Protein AF-A0A8J6LYN8-F1 (afdb_monomer)

Sequence (127 aa):
MTDLVRRALLGDREAQEECTRQGIVLPCPFCGAKAEIDVVKKGYKSIISCKTHWCGFLRHSYNNGDTDVNVARRLLSIWNTRQAPPIVRCRECVIHNNCLTEDTFKIARIDDPFCCAGKRRTDHEAD

Nearest PDB structures (foldseek):
  3vyx-assembly1_A  TM=3.485E-01  e=1.089E+00  Homo sapiens
  2qm4-assembly2_D  TM=4.529E-01  e=8.245E+00  Homo sapiens

Mean predicted aligned error: 6.67 Å

Radius of gyration: 20.11 Å; Cα contacts (8 Å, |Δi|>4): 201; chains: 1; bounding box: 44×27×56 Å

Organism: NCBI:txid2041842

pLDDT: mean 91.28, std 9.19, range [42.41, 98.25]

Secondary structure (DSSP, 8-state):
--HHHHHHHTT-HHHHHHHHHTT--PPPTTT---EEEEEEETTTEEEEEE--TTT--EEEEE-TTS-HHHHHHHHHHHHH--PPP---BGGGBTTTTS-THHHHHHHTT-SSPBPTT--BGGGGS--

Solvent-accessible surface area (backbone atoms only — not comparable to full-atom values): 7438 Å² total; per-residue (Å²): 137,5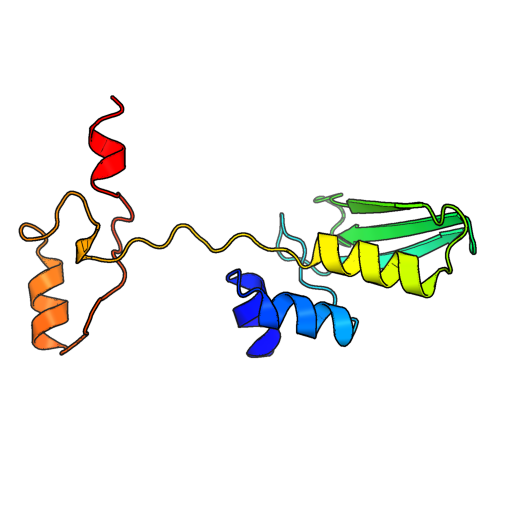2,72,55,58,52,41,10,64,53,26,38,62,69,35,22,52,48,32,30,74,73,68,52,69,53,52,27,92,88,78,63,42,61,39,52,78,45,73,78,39,87,73,44,34,38,37,38,36,34,74,48,86,88,68,67,51,67,52,72,40,64,27,90,87,56,48,62,67,59,38,51,46,53,46,39,42,64,64,31,62,40,71,51,68,89,78,34,40,37,87,48,28,64,53,54,98,74,46,81,64,53,59,56,33,59,76,69,66,50,79,86,42,74,33,91,81,58,47,47,50,77,69,68,77,77,117

Structure (mmCIF, N/CA/C/O backbone):
data_AF-A0A8J6LYN8-F1
#
_entry.id   AF-A0A8J6LYN8-F1
#
loop_
_atom_site.group_PDB
_atom_site.id
_atom_site.type_symbol
_atom_site.label_atom_id
_atom_site.label_alt_id
_atom_site.label_comp_id
_atom_site.label_asym_id
_atom_site.label_entity_id
_atom_site.label_seq_id
_atom_site.pdbx_PDB_ins_code
_atom_site.Cartn_x
_atom_site.Cartn_y
_atom_site.Cartn_z
_atom_site.occupancy
_atom_site.B_iso_or_equiv
_atom_site.auth_seq_id
_atom_site.auth_comp_id
_atom_site.auth_asym_id
_atom_site.auth_atom_id
_atom_site.pdbx_PDB_model_num
ATOM 1 N N . MET A 1 1 ? -5.109 -13.126 -2.994 1.00 75.50 1 MET A N 1
ATOM 2 C CA . MET A 1 1 ? -4.800 -11.690 -3.185 1.00 75.50 1 MET A CA 1
ATOM 3 C C . MET A 1 1 ? -5.557 -11.211 -4.414 1.00 75.50 1 MET A C 1
ATOM 5 O O . MET A 1 1 ? -5.526 -11.923 -5.407 1.00 75.50 1 MET A O 1
ATOM 9 N N . THR A 1 2 ? -6.288 -10.097 -4.335 1.00 94.12 2 THR A N 1
ATOM 10 C CA . THR A 1 2 ? -7.093 -9.557 -5.453 1.00 94.12 2 THR A CA 1
ATOM 11 C C . THR A 1 2 ? -6.247 -8.660 -6.365 1.00 94.12 2 THR A C 1
ATOM 13 O O . THR A 1 2 ? -5.178 -8.209 -5.948 1.00 94.12 2 THR A O 1
ATOM 16 N N . ASP A 1 3 ? -6.714 -8.367 -7.588 1.00 96.56 3 ASP A N 1
ATOM 17 C CA . ASP A 1 3 ? -6.011 -7.427 -8.483 1.00 96.56 3 ASP A CA 1
ATOM 18 C C . ASP A 1 3 ? -5.917 -6.019 -7.875 1.00 96.56 3 ASP A C 1
ATOM 20 O O . ASP A 1 3 ? -4.855 -5.403 -7.919 1.00 96.56 3 ASP A O 1
ATOM 24 N N . LEU A 1 4 ? -6.975 -5.573 -7.190 1.00 97.69 4 LEU A N 1
ATOM 25 C CA . LEU A 1 4 ? -6.985 -4.317 -6.443 1.00 97.69 4 LEU A CA 1
ATOM 26 C C . LEU A 1 4 ? -5.814 -4.229 -5.449 1.00 97.69 4 LEU A C 1
ATOM 28 O O . LEU A 1 4 ? -5.030 -3.284 -5.483 1.00 97.69 4 LEU A O 1
ATOM 32 N N . VAL A 1 5 ? -5.658 -5.246 -4.594 1.00 97.25 5 VAL A N 1
ATOM 33 C CA . VAL A 1 5 ? -4.571 -5.299 -3.601 1.00 97.25 5 VAL A CA 1
ATOM 34 C C . VAL A 1 5 ? -3.206 -5.348 -4.286 1.00 97.25 5 VAL A C 1
ATOM 36 O O . VAL A 1 5 ? -2.270 -4.688 -3.842 1.00 97.25 5 VAL A O 1
ATOM 39 N N . ARG A 1 6 ? -3.085 -6.096 -5.388 1.00 96.19 6 ARG A N 1
ATOM 40 C CA . ARG A 1 6 ? -1.842 -6.186 -6.161 1.00 96.19 6 ARG A CA 1
ATOM 41 C C . ARG A 1 6 ? -1.436 -4.825 -6.734 1.00 96.19 6 ARG A C 1
ATOM 43 O O . ARG A 1 6 ? -0.283 -4.434 -6.581 1.00 96.19 6 ARG A O 1
ATOM 50 N N . ARG A 1 7 ? -2.366 -4.096 -7.355 1.00 96.44 7 ARG A N 1
ATOM 51 C CA . ARG A 1 7 ? -2.131 -2.740 -7.876 1.00 96.44 7 ARG A CA 1
ATOM 52 C C . ARG A 1 7 ? -1.740 -1.772 -6.764 1.00 96.44 7 ARG A C 1
ATOM 54 O O . ARG A 1 7 ? -0.739 -1.071 -6.892 1.00 96.44 7 ARG A O 1
ATOM 61 N N . ALA A 1 8 ? -2.466 -1.793 -5.647 1.00 97.44 8 ALA A N 1
ATOM 62 C CA . ALA A 1 8 ? -2.180 -0.931 -4.505 1.00 97.44 8 ALA A CA 1
ATOM 63 C C . ALA A 1 8 ? -0.756 -1.151 -3.959 1.00 97.44 8 ALA A C 1
ATOM 65 O O . ALA A 1 8 ? -0.033 -0.190 -3.686 1.00 97.44 8 ALA A O 1
ATOM 66 N N . LEU A 1 9 ? -0.324 -2.417 -3.871 1.00 96.19 9 LEU A N 1
ATOM 67 C CA . LEU A 1 9 ? 1.036 -2.792 -3.473 1.00 96.19 9 LEU A CA 1
ATOM 68 C C . LEU A 1 9 ? 2.120 -2.279 -4.432 1.00 96.19 9 LEU A C 1
ATOM 70 O O . LEU A 1 9 ? 3.228 -1.997 -3.986 1.00 96.19 9 LEU A O 1
ATOM 74 N N . LEU A 1 10 ? 1.796 -2.119 -5.716 1.00 94.12 10 LEU A N 1
ATOM 75 C CA . LEU A 1 10 ? 2.693 -1.602 -6.754 1.00 94.12 10 LEU A CA 1
ATOM 76 C C . LEU A 1 10 ? 2.677 -0.069 -6.873 1.00 94.12 10 LEU A C 1
ATOM 78 O O . LEU A 1 10 ? 3.249 0.476 -7.814 1.00 94.12 10 LEU A O 1
ATOM 82 N N . GLY A 1 11 ? 2.057 0.639 -5.927 1.00 95.00 11 GLY A N 1
ATOM 83 C CA . GLY A 1 11 ? 2.089 2.102 -5.884 1.00 95.00 11 GLY A CA 1
ATOM 84 C C . GLY A 1 11 ? 0.940 2.806 -6.603 1.00 95.00 11 GLY A C 1
ATOM 85 O O . GLY A 1 11 ? 0.978 4.027 -6.746 1.00 95.00 11 GLY A O 1
ATOM 86 N N . ASP A 1 12 ? -0.069 2.066 -7.060 1.00 96.69 12 ASP A N 1
ATOM 87 C CA . ASP A 1 12 ? -1.255 2.641 -7.690 1.00 96.69 12 ASP A CA 1
ATOM 88 C C . ASP A 1 12 ? -2.112 3.395 -6.661 1.00 96.69 12 ASP A C 1
ATOM 90 O O . ASP A 1 12 ? -2.679 2.792 -5.745 1.00 96.69 12 ASP A O 1
ATOM 94 N N . ARG A 1 13 ? -2.192 4.721 -6.814 1.00 96.50 13 ARG A N 1
ATOM 95 C CA . AR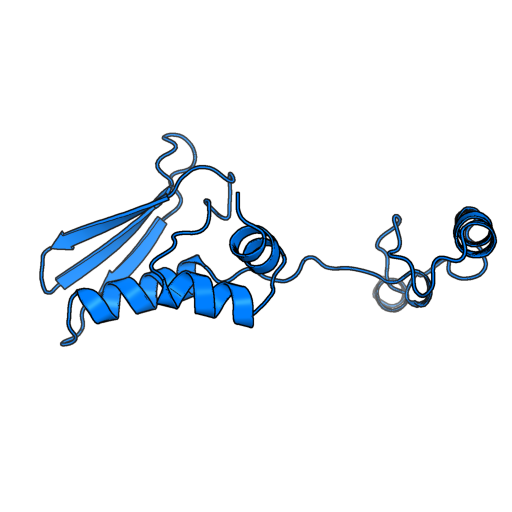G A 1 13 ? -2.882 5.621 -5.877 1.00 96.50 13 ARG A CA 1
ATOM 96 C C . ARG A 1 13 ? -4.380 5.346 -5.787 1.00 96.50 13 ARG A C 1
ATOM 98 O O . ARG A 1 13 ? -4.901 5.259 -4.680 1.00 96.50 13 ARG A O 1
ATOM 105 N N . GLU A 1 14 ? -5.055 5.145 -6.916 1.00 97.88 14 GLU A N 1
ATOM 106 C CA . GLU A 1 14 ? -6.499 4.877 -6.930 1.00 97.88 14 GLU A CA 1
ATOM 107 C C . GLU A 1 14 ? -6.805 3.549 -6.235 1.00 97.88 14 GLU A C 1
ATOM 109 O O . GLU A 1 14 ? -7.727 3.454 -5.425 1.00 97.88 14 GLU A O 1
ATOM 114 N N . ALA A 1 15 ? -5.978 2.529 -6.480 1.00 98.12 15 ALA A N 1
ATOM 115 C CA . ALA A 1 15 ? -6.119 1.243 -5.811 1.00 98.12 15 ALA A CA 1
ATOM 116 C C . ALA A 1 15 ? -5.855 1.340 -4.294 1.00 98.12 15 ALA A C 1
ATOM 118 O O . ALA A 1 15 ? -6.553 0.701 -3.506 1.00 98.12 15 ALA A O 1
ATOM 119 N N . GLN A 1 16 ? -4.882 2.147 -3.858 1.00 98.25 16 GLN A N 1
ATOM 120 C CA . GLN A 1 16 ? -4.609 2.393 -2.433 1.00 98.25 16 GLN A CA 1
ATOM 121 C C . GLN A 1 16 ? -5.770 3.115 -1.737 1.00 98.25 16 GLN A C 1
ATOM 123 O O . GLN A 1 16 ? -6.147 2.761 -0.612 1.00 98.25 16 GLN A O 1
ATOM 128 N N . GLU A 1 17 ? -6.354 4.110 -2.401 1.00 98.00 17 GLU A N 1
ATOM 129 C CA . GLU A 1 17 ? -7.524 4.844 -1.919 1.00 98.00 17 GLU A CA 1
ATOM 130 C C . GLU A 1 17 ? -8.761 3.946 -1.844 1.00 98.00 17 GLU A C 1
ATOM 132 O O . GLU A 1 17 ? -9.468 3.954 -0.837 1.00 98.00 17 GLU A O 1
ATOM 137 N N . GLU A 1 18 ? -8.989 3.111 -2.857 1.00 98.12 18 GLU A N 1
ATOM 138 C CA . GLU A 1 18 ? -10.059 2.114 -2.876 1.00 98.12 18 GLU A CA 1
ATOM 139 C C . GLU A 1 18 ? -9.892 1.077 -1.759 1.00 98.12 18 GLU A C 1
ATOM 141 O O . GLU A 1 18 ? -10.836 0.838 -1.005 1.00 98.12 18 GLU A O 1
ATOM 146 N N . CYS A 1 19 ? -8.688 0.519 -1.572 1.00 98.12 19 CYS A N 1
ATOM 147 C CA . CYS A 1 19 ? -8.398 -0.360 -0.436 1.00 98.12 19 CYS A CA 1
ATOM 148 C C . CYS A 1 19 ? -8.734 0.328 0.890 1.00 98.12 19 CYS A C 1
ATOM 150 O O . CYS A 1 19 ? -9.371 -0.269 1.756 1.00 98.12 19 CYS A O 1
ATOM 152 N N . THR A 1 20 ? -8.356 1.598 1.038 1.00 97.56 20 THR A N 1
ATOM 153 C CA . THR A 1 20 ? -8.664 2.382 2.237 1.00 97.56 20 THR A CA 1
ATOM 154 C C . THR A 1 20 ? -10.171 2.567 2.423 1.00 97.56 20 THR A C 1
ATOM 156 O O . THR A 1 20 ? -10.677 2.410 3.534 1.00 97.56 20 THR A O 1
ATOM 159 N N . ARG A 1 21 ? -10.911 2.857 1.347 1.00 97.12 21 ARG A N 1
ATOM 160 C CA . ARG A 1 21 ? -12.367 3.046 1.377 1.00 97.12 21 ARG A CA 1
ATOM 161 C C . ARG A 1 21 ? -13.111 1.766 1.748 1.00 97.12 21 ARG A C 1
ATOM 163 O O . ARG A 1 21 ? -14.085 1.834 2.488 1.00 97.12 21 ARG A O 1
ATOM 170 N N . GLN A 1 22 ? -12.623 0.617 1.284 1.00 96.94 22 GLN A N 1
ATOM 171 C CA . GLN A 1 22 ? -13.162 -0.703 1.619 1.00 96.94 22 GLN A CA 1
ATOM 172 C C . GLN A 1 22 ? -12.701 -1.227 2.990 1.00 96.94 22 GLN A C 1
ATOM 174 O O . GLN A 1 22 ? -13.104 -2.315 3.394 1.00 96.94 22 GLN A O 1
ATOM 179 N N . GLY A 1 23 ? -11.845 -0.494 3.714 1.00 96.06 23 GLY A N 1
ATOM 180 C CA . GLY A 1 23 ? -11.298 -0.953 4.994 1.00 96.06 23 GLY A CA 1
ATOM 181 C C . GLY A 1 23 ? -10.273 -2.088 4.861 1.00 96.06 23 GLY A C 1
ATOM 182 O O . GLY A 1 23 ? -9.972 -2.768 5.841 1.00 96.06 23 GLY A O 1
ATOM 183 N N . ILE A 1 24 ? -9.731 -2.312 3.662 1.00 97.31 24 ILE A N 1
ATOM 184 C CA . ILE A 1 24 ? -8.736 -3.350 3.393 1.00 97.31 24 ILE A CA 1
ATOM 185 C C . ILE A 1 24 ? -7.383 -2.901 3.940 1.00 97.31 24 ILE A C 1
ATOM 187 O O . ILE A 1 24 ? -6.823 -1.894 3.506 1.00 97.31 24 ILE A O 1
ATOM 191 N N . VAL A 1 25 ? -6.825 -3.697 4.850 1.00 97.62 25 VAL A N 1
ATOM 192 C CA . VAL A 1 25 ? -5.465 -3.527 5.367 1.00 97.62 25 VAL A CA 1
ATOM 193 C C . VAL A 1 25 ? -4.474 -4.215 4.435 1.00 97.62 25 VAL A C 1
ATOM 195 O O . VAL A 1 25 ? -4.479 -5.442 4.315 1.00 97.62 25 VAL A O 1
ATOM 198 N N . LEU A 1 26 ? -3.603 -3.441 3.779 1.00 97.94 26 LEU A N 1
ATOM 199 C CA . LEU A 1 26 ? -2.517 -4.026 2.995 1.00 97.94 26 LEU A CA 1
ATOM 200 C C . LEU A 1 26 ? -1.511 -4.766 3.898 1.00 97.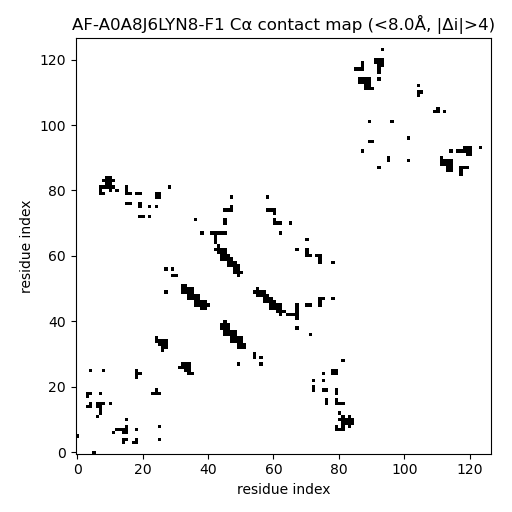94 26 LEU A C 1
ATOM 202 O O . LEU A 1 26 ? -1.320 -4.386 5.057 1.00 97.94 26 LEU A O 1
ATOM 206 N N . PRO A 1 27 ? -0.816 -5.790 3.375 1.00 97.25 27 PRO A N 1
ATOM 207 C CA . PRO A 1 27 ? 0.258 -6.458 4.099 1.00 97.25 27 PRO A CA 1
ATOM 208 C C . PRO A 1 27 ? 1.342 -5.499 4.607 1.00 97.25 27 PRO A C 1
ATOM 210 O O . PRO A 1 27 ? 1.550 -4.411 4.055 1.00 97.25 27 PRO A O 1
ATOM 213 N N . CYS A 1 28 ? 2.051 -5.928 5.652 1.00 97.12 28 CYS A N 1
ATOM 214 C CA . CYS A 1 28 ? 3.124 -5.173 6.285 1.00 97.12 28 CYS A CA 1
ATOM 215 C C . CYS A 1 28 ? 4.149 -4.691 5.248 1.00 97.12 28 CYS A C 1
ATOM 217 O O . CYS A 1 28 ? 4.689 -5.518 4.513 1.00 97.12 28 CYS A O 1
ATOM 219 N N . PRO A 1 29 ? 4.465 -3.383 5.202 1.00 95.12 29 PRO A N 1
ATOM 220 C CA . PRO A 1 29 ? 5.412 -2.855 4.224 1.00 95.12 29 PRO A CA 1
ATOM 221 C C . PRO A 1 29 ? 6.848 -3.360 4.423 1.00 95.12 29 PRO A C 1
ATOM 223 O O . PRO A 1 29 ? 7.639 -3.269 3.495 1.00 95.12 29 PRO A O 1
ATOM 226 N N . PHE A 1 30 ? 7.188 -3.889 5.604 1.00 93.50 30 PHE A N 1
ATOM 227 C CA . PHE A 1 30 ? 8.539 -4.373 5.909 1.00 93.50 30 PHE A CA 1
ATOM 228 C C . PHE A 1 30 ? 8.729 -5.863 5.626 1.00 93.50 30 PHE A C 1
ATOM 230 O O . PHE A 1 30 ? 9.757 -6.254 5.089 1.00 93.50 30 PHE A O 1
ATOM 237 N N . CYS A 1 31 ? 7.761 -6.704 6.002 1.00 95.88 31 CYS A N 1
ATOM 238 C CA . CYS A 1 31 ? 7.907 -8.163 5.928 1.00 95.88 31 CYS A CA 1
ATOM 239 C C . CYS A 1 31 ? 6.824 -8.867 5.102 1.00 95.88 31 CYS A C 1
ATOM 241 O O . CYS A 1 31 ? 6.852 -10.088 4.981 1.00 95.88 31 CYS A O 1
ATOM 243 N N . GLY A 1 32 ? 5.832 -8.137 4.583 1.00 95.38 32 GLY A N 1
ATOM 244 C CA . GLY A 1 32 ? 4.730 -8.705 3.802 1.00 95.38 32 GLY A CA 1
ATOM 245 C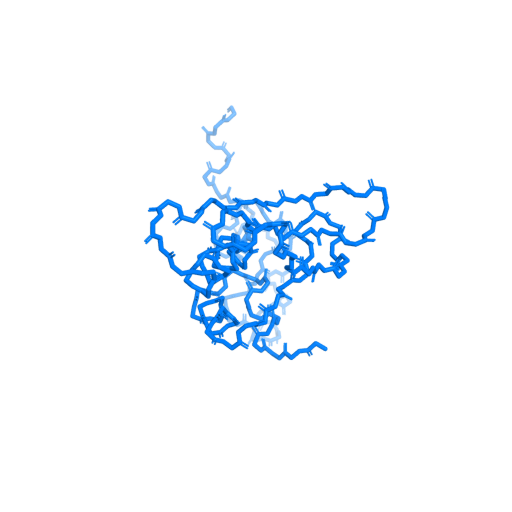 C . GLY A 1 32 ? 3.725 -9.543 4.601 1.00 95.38 32 GLY A C 1
ATOM 246 O O . GLY A 1 32 ? 2.793 -10.089 4.018 1.00 95.38 32 GLY A O 1
ATOM 247 N N . ALA A 1 33 ? 3.875 -9.652 5.923 1.00 96.50 33 ALA A N 1
ATOM 248 C CA . ALA A 1 33 ? 2.945 -10.401 6.760 1.00 96.50 33 ALA A CA 1
ATOM 249 C C . ALA A 1 33 ? 1.629 -9.649 7.014 1.00 96.50 33 ALA A C 1
ATOM 251 O O . ALA A 1 33 ? 1.496 -8.456 6.728 1.00 96.50 33 ALA A O 1
ATOM 252 N N . LYS A 1 34 ? 0.647 -10.349 7.593 1.00 96.75 34 LYS A N 1
ATOM 253 C CA . LYS A 1 34 ? -0.648 -9.766 7.958 1.00 96.75 34 LYS A CA 1
ATOM 254 C C . LYS A 1 34 ? -0.476 -8.626 8.969 1.00 96.75 34 LYS A C 1
ATOM 256 O O . LYS A 1 34 ? 0.328 -8.713 9.902 1.00 96.75 34 LYS A O 1
ATOM 261 N N . ALA A 1 35 ? -1.281 -7.586 8.799 1.00 97.19 35 ALA A N 1
ATOM 262 C CA . ALA A 1 35 ? -1.416 -6.497 9.750 1.00 97.19 35 ALA A CA 1
ATOM 263 C C . ALA A 1 35 ? -2.885 -6.226 10.057 1.00 97.19 35 ALA A C 1
ATOM 265 O O . ALA A 1 35 ? -3.759 -6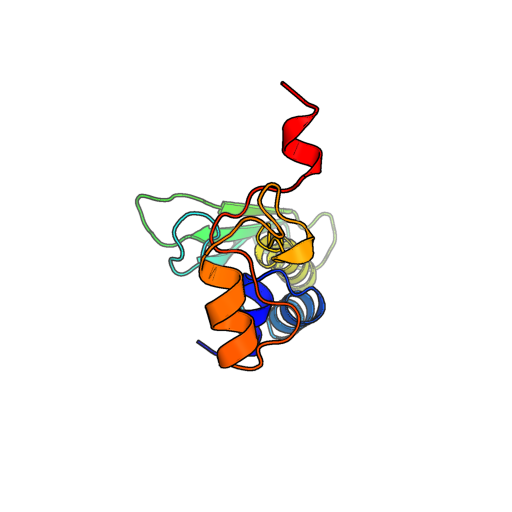.541 9.249 1.00 97.19 35 ALA A O 1
ATOM 266 N N . GLU A 1 36 ? -3.148 -5.668 11.235 1.00 96.44 36 GLU A N 1
ATOM 267 C CA . GLU A 1 36 ? -4.506 -5.386 11.708 1.00 96.44 36 GLU A CA 1
ATOM 268 C C . GLU A 1 36 ? -4.537 -4.070 12.486 1.00 96.44 36 GLU A C 1
ATOM 270 O O . GLU A 1 36 ? -3.510 -3.627 13.010 1.00 96.44 36 GLU A O 1
ATOM 275 N N . ILE A 1 37 ? -5.720 -3.455 12.535 1.00 95.62 37 ILE A N 1
ATOM 276 C CA . ILE A 1 37 ? -5.985 -2.233 13.295 1.00 95.62 37 ILE A CA 1
ATOM 277 C C . ILE A 1 37 ? -6.573 -2.614 14.652 1.00 95.62 37 ILE A C 1
ATOM 279 O O . ILE A 1 37 ? -7.578 -3.316 14.709 1.00 95.62 37 ILE A O 1
ATOM 283 N N . ASP A 1 38 ? -5.994 -2.081 15.722 1.00 94.00 38 ASP A N 1
ATOM 284 C CA . ASP A 1 38 ? -6.456 -2.245 17.095 1.00 94.00 38 ASP A CA 1
ATOM 285 C C . ASP A 1 38 ? -6.781 -0.867 17.700 1.00 94.00 38 ASP A C 1
ATOM 287 O O . ASP A 1 38 ? -5.967 0.064 17.664 1.00 94.00 38 ASP A O 1
ATOM 291 N N . VAL A 1 39 ? -7.968 -0.723 18.295 1.00 92.38 39 VAL A N 1
ATOM 292 C CA . VAL A 1 39 ? -8.321 0.467 19.085 1.00 92.38 39 VAL A CA 1
ATOM 293 C C . VAL A 1 39 ? -7.773 0.273 20.496 1.00 92.38 39 VAL A C 1
ATOM 295 O O . VAL A 1 39 ? -8.321 -0.495 21.281 1.00 92.38 39 VAL A O 1
ATOM 298 N N . VAL A 1 40 ? -6.687 0.972 20.831 1.00 91.50 40 VAL A N 1
ATOM 299 C CA . VAL A 1 40 ? -6.023 0.852 22.144 1.00 91.50 40 VAL A CA 1
ATOM 300 C C . VAL A 1 40 ? -6.890 1.454 23.245 1.00 91.50 40 VAL A C 1
ATOM 302 O O . VAL A 1 40 ? -7.012 0.896 24.332 1.00 91.50 40 VAL A O 1
ATOM 305 N N . LYS A 1 41 ? -7.491 2.614 22.969 1.00 92.44 41 LYS A N 1
ATOM 306 C CA . LYS A 1 41 ? -8.446 3.266 23.865 1.00 92.44 41 LYS A CA 1
ATOM 307 C C . LYS A 1 41 ? -9.451 4.045 23.030 1.00 92.44 41 LYS A C 1
ATOM 309 O O . LYS A 1 41 ? -9.066 4.958 22.295 1.00 92.44 41 LYS A O 1
ATOM 314 N N . LYS A 1 42 ? -10.725 3.678 23.173 1.00 91.88 42 LYS A N 1
ATOM 315 C CA . LYS A 1 42 ? -11.862 4.303 22.488 1.00 91.88 42 LYS A CA 1
ATOM 316 C C . LYS A 1 42 ? -11.852 5.819 22.707 1.00 91.88 42 LYS A C 1
ATOM 318 O O . LYS A 1 42 ? -11.660 6.269 23.837 1.00 91.88 42 LYS A O 1
ATOM 323 N N . GLY A 1 43 ? -12.009 6.596 21.641 1.00 91.69 43 GLY A N 1
ATOM 324 C CA . GLY A 1 43 ? -11.963 8.059 21.691 1.00 91.69 43 GLY A CA 1
ATOM 325 C C . GLY A 1 43 ? -10.564 8.660 21.885 1.00 91.69 43 GLY A C 1
ATOM 326 O O . GLY A 1 43 ? -10.448 9.874 22.019 1.00 91.69 43 GLY A O 1
ATOM 327 N N . TYR A 1 44 ? -9.494 7.854 21.919 1.00 91.88 44 TYR A N 1
ATOM 328 C CA . TYR A 1 44 ? -8.140 8.340 22.212 1.00 91.88 44 TYR A CA 1
ATOM 329 C C . TYR A 1 44 ? -7.094 7.905 21.189 1.00 91.88 44 TYR A C 1
ATOM 331 O O . TYR A 1 44 ? -6.421 8.764 20.620 1.00 91.88 44 TYR A O 1
ATOM 339 N N . LYS A 1 45 ? -6.920 6.597 20.958 1.00 93.75 45 LYS A N 1
ATOM 340 C CA . LYS A 1 45 ? -5.799 6.087 20.155 1.00 93.75 45 LYS A CA 1
ATOM 341 C C . LYS A 1 45 ? -6.125 4.770 19.465 1.00 93.75 45 LYS A C 1
ATOM 343 O O . LYS A 1 45 ? -6.557 3.818 20.116 1.00 93.75 45 LYS A O 1
ATOM 348 N N . SER A 1 46 ? -5.776 4.708 18.183 1.00 95.56 46 SER A N 1
ATOM 349 C CA . SER A 1 46 ? -5.766 3.484 17.380 1.00 95.56 46 SER A CA 1
ATOM 350 C C . SER A 1 46 ? -4.361 3.201 16.854 1.00 95.56 46 SER A C 1
ATOM 352 O O . SER A 1 46 ? -3.571 4.122 16.615 1.00 95.56 46 SER A O 1
ATOM 354 N N . ILE A 1 47 ? -4.044 1.922 16.686 1.00 96.69 47 ILE A N 1
ATOM 355 C CA . ILE A 1 47 ? -2.778 1.439 16.133 1.00 96.69 47 ILE A CA 1
ATOM 356 C C . ILE A 1 47 ? -3.051 0.474 14.988 1.00 96.69 47 ILE A C 1
ATOM 358 O O . ILE A 1 47 ? -4.066 -0.205 14.979 1.00 96.69 47 ILE A O 1
ATOM 362 N N . ILE A 1 48 ? -2.138 0.406 14.031 1.00 97.56 48 ILE A N 1
ATOM 363 C CA . ILE A 1 48 ? -2.084 -0.647 13.024 1.00 97.56 48 ILE A CA 1
ATOM 364 C C . ILE A 1 48 ? -0.734 -1.328 13.171 1.00 97.56 48 ILE A C 1
ATOM 366 O O . ILE A 1 48 ? 0.297 -0.654 13.234 1.00 97.56 48 ILE A O 1
ATOM 370 N N . SER A 1 49 ? -0.740 -2.649 13.307 1.00 97.00 49 SER A N 1
ATOM 371 C CA . SER A 1 49 ? 0.453 -3.410 13.671 1.00 97.00 49 SER A CA 1
ATOM 372 C C . SER A 1 49 ? 0.615 -4.651 12.808 1.00 97.00 49 SER A C 1
ATOM 374 O O . SER A 1 49 ? -0.350 -5.349 12.494 1.00 97.00 49 SER A O 1
ATOM 376 N N . CYS A 1 50 ? 1.860 -4.930 12.431 1.00 97.88 50 CYS A N 1
ATOM 377 C CA . CYS A 1 50 ? 2.248 -6.216 11.876 1.00 97.88 50 CYS A CA 1
ATOM 378 C C . CYS A 1 50 ? 2.120 -7.297 12.957 1.00 97.88 50 CYS A C 1
ATOM 380 O O . CYS A 1 50 ? 2.669 -7.148 14.046 1.00 97.88 50 CYS A O 1
ATOM 382 N N . LYS A 1 51 ? 1.443 -8.408 12.648 1.00 94.94 51 LYS A N 1
ATOM 383 C CA . LYS A 1 51 ? 1.200 -9.494 13.617 1.00 94.94 51 LYS A CA 1
ATOM 384 C C . LYS A 1 51 ? 2.337 -10.514 13.708 1.00 94.94 51 LYS A C 1
ATOM 386 O O . LYS A 1 51 ? 2.290 -11.439 14.513 1.00 94.94 51 LYS A O 1
ATOM 391 N N . THR A 1 52 ? 3.387 -10.332 12.917 1.00 96.06 52 THR A N 1
ATOM 392 C CA . THR A 1 52 ? 4.606 -11.136 13.015 1.00 96.06 52 THR A CA 1
ATOM 393 C C . THR A 1 52 ? 5.481 -10.672 14.177 1.00 96.06 52 THR A C 1
ATOM 395 O O . THR A 1 52 ? 5.949 -9.531 14.179 1.00 96.06 52 THR A O 1
ATOM 398 N N . HIS A 1 53 ? 5.755 -11.586 15.113 1.00 91.31 53 HIS A N 1
ATOM 399 C CA . HIS A 1 53 ? 6.467 -11.316 16.370 1.00 91.31 53 HIS A CA 1
ATOM 400 C C . HIS A 1 53 ? 7.860 -10.684 16.195 1.00 91.31 53 HIS A C 1
ATOM 402 O O . HIS A 1 53 ? 8.258 -9.870 17.019 1.00 91.31 53 HIS A O 1
ATOM 408 N N . TRP A 1 54 ? 8.590 -11.019 15.126 1.00 93.62 54 TRP A N 1
ATOM 409 C CA . TRP A 1 54 ? 9.945 -10.506 14.886 1.00 93.62 54 TRP A CA 1
ATOM 410 C C . TRP A 1 54 ? 9.991 -9.181 14.114 1.00 93.62 54 TRP A C 1
ATOM 412 O O . TRP A 1 54 ? 11.033 -8.538 14.074 1.00 93.62 54 TRP A O 1
ATOM 422 N N . CYS A 1 55 ? 8.893 -8.760 13.478 1.00 96.06 55 CYS A N 1
ATOM 423 C CA . CYS A 1 55 ? 8.887 -7.545 12.660 1.00 96.06 55 CYS A CA 1
ATOM 424 C C . CYS A 1 55 ? 8.613 -6.293 13.499 1.00 96.06 55 CYS A C 1
ATOM 426 O O . CYS A 1 55 ? 9.272 -5.275 13.311 1.00 96.06 55 CYS A O 1
ATOM 428 N N . GLY A 1 56 ? 7.618 -6.345 14.394 1.00 90.19 56 GLY A N 1
ATOM 429 C CA . GLY A 1 56 ? 7.286 -5.249 15.315 1.00 90.19 56 GLY A CA 1
ATOM 430 C C . GLY A 1 56 ? 6.830 -3.932 14.666 1.00 90.19 56 GLY A C 1
ATOM 431 O O . GLY A 1 56 ? 6.550 -2.970 15.379 1.00 90.19 56 GLY A O 1
ATOM 432 N N . PHE A 1 57 ? 6.740 -3.855 13.332 1.00 96.38 57 PHE A N 1
ATOM 433 C CA . PHE A 1 57 ? 6.384 -2.618 12.647 1.00 96.38 57 PHE A CA 1
ATOM 434 C C . PHE A 1 57 ? 4.938 -2.209 12.941 1.00 96.38 57 PHE A C 1
ATOM 436 O O . PHE A 1 57 ? 4.002 -3.000 12.786 1.00 96.38 57 PHE A O 1
ATOM 443 N N . LEU A 1 58 ? 4.758 -0.944 13.321 1.00 96.00 58 LEU A N 1
ATOM 444 C CA . LEU A 1 58 ? 3.457 -0.370 13.626 1.00 96.00 58 LEU A CA 1
ATOM 445 C C . LEU A 1 58 ? 3.370 1.104 13.228 1.00 96.00 58 LEU A C 1
ATOM 447 O O . LEU A 1 58 ? 4.368 1.823 13.112 1.00 96.00 58 LEU A O 1
ATOM 451 N N . ARG A 1 59 ? 2.136 1.573 13.079 1.00 96.06 59 ARG A N 1
ATOM 452 C CA . ARG A 1 59 ? 1.777 2.992 13.029 1.00 96.06 59 ARG A CA 1
ATOM 453 C C . ARG A 1 59 ? 0.665 3.251 14.036 1.00 96.06 59 ARG A C 1
ATOM 455 O O . ARG A 1 59 ? -0.064 2.342 14.422 1.00 96.06 59 ARG A O 1
ATOM 462 N N . HIS A 1 60 ? 0.530 4.496 14.469 1.00 95.25 60 HIS A N 1
ATOM 463 C CA . HIS A 1 60 ? -0.533 4.897 15.381 1.00 95.25 60 HIS A CA 1
ATOM 464 C C . HIS A 1 60 ? -1.108 6.250 14.987 1.00 95.25 60 H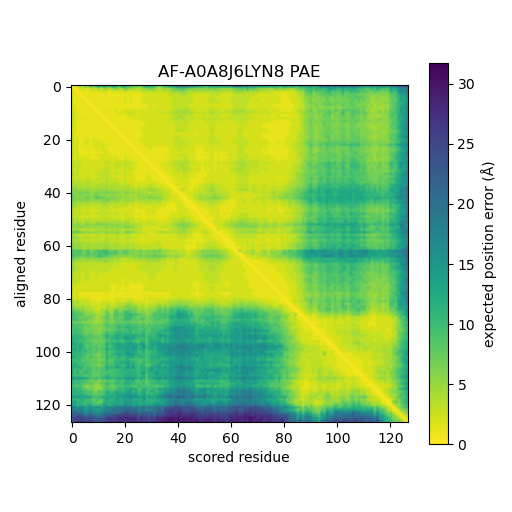IS A C 1
ATOM 466 O O . HIS A 1 60 ? -0.458 7.034 14.298 1.00 95.25 60 HIS A O 1
ATOM 472 N N . SER A 1 61 ? -2.323 6.521 15.448 1.00 94.62 61 SER A N 1
ATOM 473 C CA . SER A 1 61 ? -2.960 7.824 15.309 1.00 94.62 61 SER A CA 1
ATOM 474 C C . SER A 1 61 ? -3.796 8.132 16.552 1.00 94.62 61 SER A C 1
ATOM 476 O O . SER A 1 61 ? -4.436 7.240 17.118 1.00 94.62 61 SER A O 1
ATOM 478 N N . TYR A 1 62 ? -3.733 9.387 16.998 1.00 93.69 62 TYR A N 1
ATOM 479 C CA . TYR A 1 62 ? -4.547 9.910 18.093 1.00 93.69 62 TYR A CA 1
ATOM 480 C C . TYR A 1 62 ? -5.844 10.492 17.549 1.00 93.69 62 TYR A C 1
ATOM 482 O O . TYR A 1 62 ? -5.885 10.984 16.422 1.00 93.69 62 TYR A O 1
ATOM 490 N N . ASN A 1 63 ? -6.888 10.454 18.371 1.00 90.62 63 ASN A N 1
ATOM 491 C CA . ASN A 1 63 ? -8.210 10.885 17.954 1.00 90.62 63 ASN A CA 1
ATOM 492 C C . ASN A 1 63 ? -8.314 12.406 17.783 1.00 90.62 63 ASN A C 1
ATOM 494 O O . ASN A 1 63 ? -8.898 12.874 16.815 1.00 90.62 63 ASN A O 1
ATOM 498 N N . ASN A 1 64 ? -7.666 13.183 18.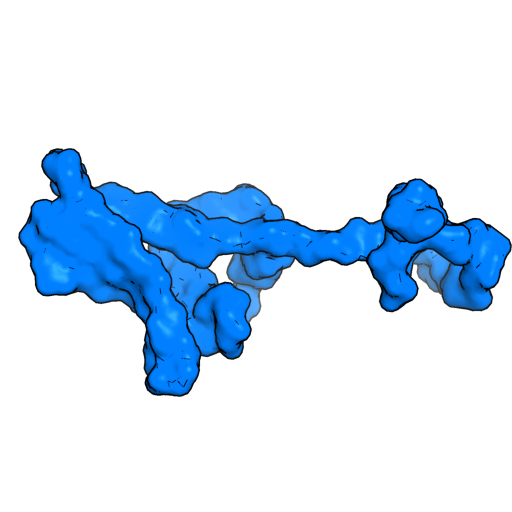661 1.00 89.38 64 ASN A N 1
ATOM 499 C CA . ASN A 1 64 ? -7.596 14.650 18.575 1.00 89.38 64 ASN A CA 1
ATOM 500 C C . ASN A 1 64 ? -8.968 15.325 18.348 1.00 89.38 64 ASN A C 1
ATOM 502 O O . ASN A 1 64 ? -9.068 16.295 17.602 1.00 89.38 64 ASN A O 1
ATOM 506 N N . GLY A 1 65 ? -10.019 14.801 18.990 1.00 88.69 65 GLY A N 1
ATOM 507 C CA . GLY A 1 65 ? -11.392 15.309 18.874 1.00 88.69 65 GLY A CA 1
ATOM 508 C C . GLY A 1 65 ? -12.212 14.740 17.708 1.00 88.69 65 GLY A C 1
ATOM 509 O O . GLY A 1 65 ? -13.346 15.168 17.520 1.00 88.69 65 GLY A O 1
ATOM 510 N N . ASP A 1 66 ? -11.673 13.792 16.939 1.00 93.25 66 ASP A N 1
ATOM 511 C CA . ASP A 1 66 ? -12.380 13.105 15.854 1.00 93.25 66 ASP A CA 1
ATOM 512 C C . ASP A 1 66 ? -13.150 11.855 16.365 1.00 93.25 66 ASP A C 1
ATOM 514 O O . ASP A 1 66 ? -13.274 11.603 17.569 1.00 93.25 66 ASP A O 1
ATOM 518 N N . THR A 1 67 ? -13.695 11.051 15.450 1.00 93.56 67 THR A N 1
ATOM 519 C CA . THR A 1 67 ? -14.287 9.735 15.743 1.00 93.56 67 THR A CA 1
ATOM 520 C C . THR A 1 67 ? -13.283 8.603 15.511 1.00 93.56 67 THR A C 1
ATOM 522 O O . THR A 1 67 ? -12.450 8.670 14.607 1.00 93.56 67 THR A O 1
ATOM 525 N N . ASP A 1 68 ? -13.399 7.497 16.260 1.00 91.62 68 ASP A N 1
ATOM 526 C CA . ASP A 1 68 ? -12.520 6.322 16.079 1.00 91.62 68 ASP A CA 1
ATOM 527 C C . ASP A 1 68 ? -12.530 5.786 14.631 1.00 91.62 68 ASP A C 1
ATOM 529 O O . ASP A 1 68 ? -11.503 5.330 14.129 1.00 91.62 68 ASP A O 1
ATOM 533 N N . VAL A 1 69 ? -13.664 5.901 13.927 1.00 91.88 69 VAL A N 1
ATOM 534 C CA . VAL A 1 69 ? -13.809 5.510 12.513 1.00 91.88 69 VAL A CA 1
ATOM 535 C C . VAL A 1 69 ? -12.941 6.379 11.601 1.00 91.88 69 VAL A C 1
ATOM 537 O O . VAL A 1 69 ? -12.231 5.867 10.733 1.00 91.88 69 VAL A O 1
ATOM 540 N N . ASN A 1 70 ? -12.959 7.697 11.800 1.00 93.31 70 ASN A N 1
ATOM 541 C CA . ASN A 1 70 ? -12.158 8.627 11.006 1.00 93.31 70 ASN A CA 1
ATOM 542 C C . ASN A 1 70 ? -10.659 8.452 11.267 1.00 93.31 70 ASN A C 1
ATOM 544 O O . ASN A 1 70 ? -9.865 8.478 10.323 1.00 93.31 70 ASN A O 1
ATOM 548 N N . VAL A 1 71 ? -10.278 8.185 12.517 1.00 93.88 71 VAL A N 1
ATOM 549 C CA . VAL A 1 71 ? -8.896 7.858 12.890 1.00 93.88 71 VAL A CA 1
ATOM 550 C C . VAL A 1 71 ? -8.440 6.565 12.233 1.00 93.88 71 VAL A C 1
ATOM 552 O O . VAL A 1 71 ? -7.366 6.542 11.635 1.00 93.88 71 VAL A O 1
ATOM 555 N N . ALA A 1 72 ? -9.247 5.502 12.304 1.00 93.00 72 ALA A N 1
ATOM 556 C CA . ALA A 1 72 ? -8.929 4.221 11.682 1.00 93.00 72 ALA A CA 1
ATOM 557 C C . ALA A 1 72 ? -8.745 4.374 10.166 1.00 93.00 72 ALA A C 1
ATOM 559 O O . ALA A 1 72 ? -7.765 3.880 9.616 1.00 93.00 72 ALA A O 1
ATOM 560 N N . ARG A 1 73 ? -9.618 5.140 9.500 1.00 94.62 73 ARG A N 1
ATOM 561 C CA . ARG A 1 73 ? -9.516 5.437 8.064 1.00 94.62 73 ARG A CA 1
ATOM 562 C C . ARG A 1 73 ? -8.261 6.239 7.711 1.00 94.62 73 ARG A C 1
ATOM 564 O O . ARG A 1 73 ? -7.593 5.914 6.732 1.00 94.62 73 ARG A O 1
ATOM 571 N N . ARG A 1 74 ? -7.898 7.254 8.504 1.00 95.00 74 ARG A N 1
ATOM 572 C CA . ARG A 1 74 ? -6.651 8.020 8.312 1.00 95.00 74 ARG A CA 1
ATOM 573 C C . ARG A 1 74 ? -5.419 7.140 8.516 1.00 95.00 74 ARG A C 1
ATOM 575 O O . ARG A 1 74 ? -4.481 7.194 7.726 1.00 95.00 74 ARG A O 1
ATOM 582 N N . LEU A 1 75 ? -5.433 6.316 9.559 1.00 96.31 75 LEU A N 1
ATOM 583 C CA . LEU A 1 75 ? -4.356 5.384 9.864 1.00 96.31 75 LEU A CA 1
ATOM 584 C C . LEU A 1 75 ? -4.188 4.341 8.753 1.00 96.31 75 LEU A C 1
ATOM 586 O O . LEU A 1 75 ? -3.062 4.046 8.356 1.00 96.31 75 LEU A O 1
ATOM 590 N N . LEU A 1 76 ? -5.304 3.847 8.218 1.00 97.06 76 LEU A N 1
ATOM 591 C CA . LEU A 1 76 ? -5.332 2.919 7.099 1.00 97.06 76 LEU A CA 1
ATOM 592 C C . LEU A 1 76 ? -4.823 3.563 5.806 1.00 97.06 76 LEU A C 1
ATOM 594 O O . LEU A 1 76 ? -4.027 2.942 5.116 1.00 97.06 76 LEU A O 1
ATOM 598 N N . SER A 1 77 ? -5.201 4.811 5.519 1.00 97.00 77 SER A N 1
ATOM 599 C CA . SER A 1 77 ? -4.673 5.567 4.375 1.00 97.00 77 SER A CA 1
ATOM 600 C C . SER A 1 77 ? -3.145 5.640 4.418 1.00 97.00 77 SER A C 1
ATOM 602 O O . SER A 1 77 ? -2.483 5.245 3.465 1.00 97.00 77 SER A O 1
ATOM 604 N N . ILE A 1 78 ? -2.575 6.034 5.563 1.00 96.25 78 ILE A N 1
ATOM 605 C CA . ILE A 1 78 ? -1.118 6.097 5.757 1.00 96.25 78 ILE A CA 1
ATOM 606 C C . ILE A 1 78 ? -0.483 4.709 5.620 1.00 96.25 78 ILE A C 1
ATOM 608 O O . ILE A 1 78 ? 0.590 4.570 5.034 1.00 96.25 78 ILE A O 1
ATOM 612 N N . TRP A 1 79 ? -1.122 3.680 6.178 1.00 97.56 79 TRP A N 1
ATOM 613 C CA . TRP A 1 79 ? -0.618 2.315 6.106 1.00 97.56 79 TRP A CA 1
ATOM 614 C C . TRP A 1 79 ? -0.674 1.727 4.701 1.00 97.56 79 TRP A C 1
ATOM 616 O O . TRP A 1 79 ? 0.207 0.945 4.357 1.00 97.56 79 TRP A O 1
ATOM 626 N N . ASN A 1 80 ? -1.685 2.062 3.905 1.00 97.94 80 ASN A N 1
ATOM 627 C CA . ASN A 1 80 ? -1.885 1.523 2.565 1.00 97.94 80 ASN A CA 1
ATOM 628 C C . ASN A 1 80 ? -1.044 2.241 1.507 1.00 97.94 80 ASN A C 1
ATOM 630 O O . ASN A 1 80 ? -0.806 1.668 0.447 1.00 97.94 80 ASN A O 1
ATOM 634 N N . THR A 1 81 ? -0.531 3.438 1.790 1.00 96.94 81 THR A N 1
ATOM 635 C CA . THR A 1 81 ? 0.380 4.129 0.877 1.00 96.94 81 THR A CA 1
ATOM 636 C C . THR A 1 81 ? 1.623 3.285 0.603 1.00 96.94 81 THR A C 1
ATOM 638 O O . THR A 1 81 ? 2.376 2.909 1.507 1.00 96.94 81 THR A O 1
ATOM 641 N N . ARG A 1 82 ? 1.861 2.988 -0.672 1.00 95.69 82 ARG A N 1
ATOM 642 C CA . ARG A 1 82 ? 3.084 2.353 -1.171 1.00 95.69 82 ARG A CA 1
ATOM 643 C C . ARG A 1 82 ? 3.685 3.254 -2.230 1.00 95.69 82 ARG A C 1
ATOM 645 O O . ARG A 1 82 ? 2.970 3.801 -3.067 1.00 95.69 82 ARG A O 1
ATOM 652 N N . GLN A 1 83 ? 5.000 3.405 -2.188 1.00 91.50 83 GLN A N 1
ATOM 653 C CA . GLN A 1 83 ? 5.713 4.035 -3.284 1.00 91.50 83 GLN A CA 1
ATOM 654 C C . GLN A 1 83 ? 5.727 3.063 -4.462 1.00 91.50 83 GLN A C 1
ATOM 656 O O . GLN A 1 83 ? 5.952 1.866 -4.269 1.00 91.50 83 GLN A O 1
ATOM 661 N N . ALA A 1 84 ? 5.478 3.571 -5.669 1.00 88.06 84 ALA A N 1
ATOM 662 C CA . ALA A 1 84 ? 5.677 2.768 -6.863 1.00 88.06 84 ALA A CA 1
ATOM 663 C C . ALA A 1 84 ? 7.140 2.308 -6.903 1.00 88.06 84 ALA A C 1
ATOM 665 O O . ALA A 1 84 ? 8.032 3.127 -6.646 1.00 88.06 84 ALA A O 1
ATOM 666 N N . PRO A 1 85 ? 7.408 1.022 -7.186 1.00 82.94 85 PRO A N 1
ATOM 667 C CA . PRO A 1 85 ? 8.777 0.570 -7.336 1.00 82.94 85 PRO A CA 1
ATOM 668 C C . PRO A 1 85 ? 9.466 1.420 -8.415 1.00 82.94 85 PRO A C 1
ATOM 670 O O . PRO A 1 85 ? 8.800 1.874 -9.353 1.00 82.94 85 PRO A O 1
ATOM 673 N N . PRO A 1 86 ? 10.779 1.674 -8.298 1.00 82.81 86 PRO A N 1
ATOM 674 C CA . PRO A 1 86 ? 11.516 2.416 -9.307 1.00 82.81 86 PRO A CA 1
ATOM 675 C C . PRO A 1 86 ? 11.583 1.571 -10.578 1.00 82.81 86 PRO A C 1
ATOM 677 O O . PRO A 1 86 ? 12.472 0.748 -10.766 1.00 82.81 86 PRO A O 1
ATOM 680 N N . ILE A 1 87 ? 10.595 1.747 -11.447 1.00 85.19 87 ILE A N 1
ATOM 681 C CA . ILE A 1 87 ? 10.530 1.039 -12.711 1.00 85.19 87 ILE A CA 1
ATOM 682 C C . ILE A 1 87 ? 11.256 1.869 -13.765 1.00 85.19 87 ILE A C 1
ATOM 684 O O . ILE A 1 87 ? 10.950 3.047 -13.961 1.00 85.19 87 ILE A O 1
ATOM 688 N N . VAL A 1 88 ? 12.217 1.246 -14.439 1.00 89.75 88 VAL A N 1
ATOM 689 C CA . VAL A 1 88 ? 12.960 1.844 -15.550 1.00 89.75 88 VAL A CA 1
ATOM 690 C C . VAL A 1 88 ? 12.468 1.203 -16.835 1.00 89.75 88 VAL A C 1
ATOM 692 O O . VAL A 1 88 ? 12.461 -0.023 -16.953 1.00 89.75 88 VAL A O 1
ATOM 695 N N . ARG A 1 89 ? 12.036 2.010 -17.803 1.00 90.94 89 ARG A N 1
ATOM 696 C CA . ARG A 1 89 ? 11.750 1.509 -19.155 1.00 90.94 89 ARG A CA 1
ATOM 697 C C . ARG A 1 89 ? 13.055 1.268 -19.904 1.00 90.94 89 ARG A C 1
ATOM 699 O O . ARG A 1 89 ? 14.046 1.943 -19.646 1.00 90.94 89 ARG A O 1
ATOM 706 N N . CYS A 1 90 ? 13.070 0.332 -20.849 1.00 91.75 90 CYS A N 1
ATOM 707 C CA . CYS A 1 90 ? 14.264 0.031 -21.645 1.00 91.75 90 CYS A CA 1
ATOM 708 C C . CYS A 1 90 ? 14.856 1.297 -22.285 1.00 91.75 90 CYS A C 1
ATOM 710 O O . CYS A 1 90 ? 16.047 1.544 -22.123 1.00 91.75 90 CYS A O 1
ATOM 712 N N . ARG A 1 91 ? 14.011 2.170 -22.851 1.00 89.31 91 ARG A N 1
ATOM 713 C CA . ARG A 1 91 ? 14.429 3.455 -23.443 1.00 89.31 91 ARG A CA 1
ATOM 714 C C . ARG A 1 91 ? 15.100 4.434 -22.470 1.00 89.31 91 ARG A C 1
ATOM 716 O O . ARG A 1 91 ? 15.845 5.313 -22.889 1.00 89.31 91 ARG A O 1
ATOM 723 N N . GLU A 1 92 ? 14.821 4.301 -21.176 1.00 91.50 92 GLU A N 1
ATOM 724 C CA . GLU A 1 92 ? 15.362 5.153 -20.107 1.00 91.50 92 GLU A CA 1
ATOM 725 C C . GLU A 1 92 ? 16.682 4.602 -19.545 1.00 91.50 92 GLU A C 1
ATOM 727 O O . GLU A 1 92 ? 17.327 5.250 -18.715 1.00 91.50 92 GLU A O 1
ATOM 732 N N . CYS A 1 93 ? 17.091 3.402 -19.973 1.00 90.56 93 CYS A N 1
ATOM 733 C CA . CYS A 1 93 ? 18.252 2.722 -19.426 1.00 90.56 93 CYS A CA 1
ATOM 734 C C . CYS A 1 93 ? 19.581 3.285 -19.952 1.00 90.56 93 CYS A C 1
ATOM 736 O O . CYS A 1 93 ? 19.692 3.698 -21.110 1.00 90.56 93 CYS A O 1
ATOM 738 N N . VAL A 1 94 ? 20.618 3.240 -19.106 1.00 90.81 94 VAL A N 1
ATOM 739 C CA . VAL A 1 94 ? 21.998 3.639 -19.454 1.00 90.81 94 VAL A CA 1
ATOM 740 C C . VAL A 1 94 ? 22.539 2.888 -20.678 1.00 90.81 94 VAL A C 1
ATOM 742 O O . VAL A 1 94 ? 23.221 3.483 -21.502 1.00 90.81 94 VAL A O 1
ATOM 745 N N . ILE A 1 95 ? 22.191 1.605 -20.835 1.00 89.31 95 ILE A N 1
ATOM 746 C CA . ILE A 1 95 ? 22.676 0.739 -21.926 1.00 89.31 95 ILE A CA 1
ATOM 747 C C . ILE A 1 95 ? 21.717 0.652 -23.119 1.00 89.31 95 ILE A C 1
ATOM 749 O O . ILE A 1 95 ? 21.882 -0.222 -23.968 1.00 89.31 95 ILE A O 1
ATOM 753 N N . HIS A 1 96 ? 20.690 1.502 -23.180 1.00 89.31 96 HIS A N 1
ATOM 754 C CA . HIS A 1 96 ? 19.731 1.459 -24.282 1.00 89.31 96 HIS A CA 1
ATOM 755 C C . HIS A 1 96 ? 20.428 1.635 -25.649 1.00 89.31 96 HIS A C 1
ATOM 757 O O . HIS A 1 96 ? 21.295 2.501 -25.778 1.00 89.31 96 HIS A O 1
ATOM 763 N N . ASN A 1 97 ? 20.032 0.840 -26.647 1.00 88.62 97 ASN A N 1
ATOM 764 C CA . ASN A 1 97 ? 20.655 0.587 -27.956 1.00 88.62 97 ASN A CA 1
ATOM 765 C C . ASN A 1 97 ? 21.938 -0.263 -27.946 1.00 88.62 97 ASN A C 1
ATOM 767 O O . ASN A 1 97 ? 22.436 -0.609 -29.011 1.00 88.62 97 ASN A O 1
ATOM 771 N N . ASN A 1 98 ? 22.447 -0.642 -26.771 1.00 89.31 98 ASN A N 1
ATOM 772 C CA . ASN A 1 98 ? 23.623 -1.507 -26.596 1.00 89.31 98 ASN A CA 1
ATOM 773 C C . ASN A 1 98 ? 23.307 -2.751 -25.739 1.00 89.31 98 ASN A C 1
ATOM 775 O O . ASN A 1 98 ? 24.209 -3.407 -25.216 1.00 89.31 98 ASN A O 1
ATOM 779 N N . CYS A 1 99 ? 22.025 -3.079 -25.558 1.00 89.19 99 CYS A N 1
ATOM 780 C CA . CYS A 1 99 ? 21.571 -4.205 -24.749 1.00 89.19 99 CYS A CA 1
ATOM 781 C C . CYS A 1 99 ? 21.125 -5.378 -25.634 1.00 89.19 99 CYS A C 1
ATOM 783 O O . CYS A 1 99 ? 20.204 -5.235 -26.433 1.00 89.19 99 CYS A O 1
ATOM 785 N N . LEU A 1 100 ? 21.710 -6.566 -25.427 1.00 87.50 100 LEU A N 1
ATOM 786 C CA . LEU A 1 100 ? 21.354 -7.793 -26.164 1.00 87.50 100 LEU A CA 1
ATOM 787 C C . LEU A 1 100 ? 19.866 -8.172 -26.034 1.00 87.50 100 LEU A C 1
ATOM 789 O O . LEU A 1 100 ? 19.295 -8.788 -26.927 1.00 87.50 100 LEU A O 1
ATOM 793 N N . THR A 1 101 ? 19.222 -7.796 -24.928 1.00 89.50 101 THR A N 1
ATOM 794 C CA . THR A 1 101 ? 17.808 -8.105 -24.670 1.00 89.50 101 THR A CA 1
ATOM 795 C C . THR A 1 101 ? 16.854 -7.296 -25.557 1.00 89.50 101 THR A C 1
ATOM 797 O O . THR A 1 101 ? 15.695 -7.676 -25.712 1.00 89.50 101 THR A O 1
ATOM 800 N N . GLU A 1 102 ? 17.308 -6.199 -26.172 1.00 89.00 102 GLU A N 1
ATOM 801 C CA . GLU A 1 102 ? 16.453 -5.367 -27.030 1.00 89.00 102 GLU A CA 1
ATOM 802 C C . GLU A 1 102 ? 15.955 -6.104 -28.265 1.00 89.00 102 GLU A C 1
ATOM 804 O O . GLU A 1 102 ? 14.798 -5.938 -28.654 1.00 89.00 102 GLU A O 1
ATOM 809 N N . ASP A 1 103 ? 16.787 -6.962 -28.849 1.00 90.69 103 ASP A N 1
ATOM 810 C CA . ASP A 1 103 ? 16.383 -7.753 -30.007 1.00 90.69 103 ASP A CA 1
ATOM 811 C C . ASP A 1 103 ? 15.313 -8.777 -29.628 1.00 90.69 103 ASP A C 1
ATOM 813 O O . ASP A 1 103 ? 14.349 -8.961 -30.370 1.00 90.69 103 ASP A O 1
ATOM 817 N N . THR A 1 104 ? 15.389 -9.345 -28.421 1.00 90.94 104 THR A N 1
ATOM 818 C CA . THR A 1 104 ? 14.324 -10.195 -27.875 1.00 90.94 104 THR A CA 1
ATOM 819 C C . THR A 1 104 ? 13.004 -9.434 -27.769 1.00 90.94 104 THR A C 1
ATOM 821 O O . THR A 1 104 ? 11.966 -9.964 -28.163 1.00 90.94 104 THR A O 1
ATOM 824 N N . PHE A 1 105 ? 13.016 -8.184 -27.291 1.00 91.50 105 PHE A N 1
ATOM 825 C CA . PHE A 1 105 ? 11.798 -7.371 -27.207 1.00 91.50 105 PHE A CA 1
ATOM 826 C C . PHE A 1 105 ? 11.209 -7.058 -28.587 1.00 91.50 105 PHE A C 1
ATOM 828 O O . PHE A 1 105 ? 9.995 -7.165 -28.762 1.00 91.50 105 PHE A O 1
ATOM 835 N N . LYS A 1 106 ? 12.053 -6.747 -29.580 1.00 89.44 106 LYS A N 1
ATOM 836 C CA . LYS A 1 106 ? 11.623 -6.515 -30.970 1.00 89.44 106 LYS A CA 1
ATOM 837 C C . LYS A 1 106 ? 11.005 -7.769 -31.587 1.00 89.44 106 LYS A C 1
ATOM 839 O O . LYS A 1 106 ? 9.916 -7.698 -32.152 1.00 89.44 106 LYS A O 1
ATOM 844 N N . ILE A 1 107 ? 11.667 -8.921 -31.449 1.00 93.44 107 ILE A N 1
ATOM 845 C CA . ILE A 1 107 ? 11.185 -10.212 -31.969 1.00 93.44 107 ILE A CA 1
ATOM 846 C C . ILE A 1 107 ? 9.847 -10.581 -31.318 1.00 93.44 107 ILE A C 1
ATOM 848 O O . ILE A 1 107 ? 8.919 -11.007 -32.006 1.00 93.44 107 ILE A O 1
ATOM 852 N N . ALA A 1 108 ? 9.724 -10.364 -30.007 1.00 93.88 108 ALA A N 1
ATOM 853 C CA . ALA A 1 108 ? 8.503 -10.620 -29.250 1.00 93.88 108 ALA A CA 1
ATOM 854 C C . ALA A 1 108 ? 7.410 -9.547 -29.437 1.00 93.88 108 ALA A C 1
ATOM 856 O O . ALA A 1 108 ? 6.317 -9.716 -28.900 1.00 93.88 108 ALA A O 1
ATOM 857 N N . ARG A 1 109 ? 7.683 -8.465 -30.186 1.00 92.81 109 ARG A N 1
ATOM 858 C CA . ARG A 1 109 ? 6.784 -7.312 -30.391 1.00 92.81 109 ARG A CA 1
ATOM 859 C C . ARG A 1 109 ? 6.292 -6.696 -29.075 1.00 92.81 109 ARG A C 1
ATOM 861 O O . ARG A 1 109 ? 5.109 -6.410 -28.915 1.00 92.81 109 ARG A O 1
ATOM 868 N N . ILE A 1 110 ? 7.202 -6.537 -28.115 1.00 91.56 110 ILE A N 1
ATOM 869 C CA . ILE A 1 110 ? 6.911 -5.892 -26.833 1.00 91.56 110 ILE A CA 1
ATOM 870 C C . 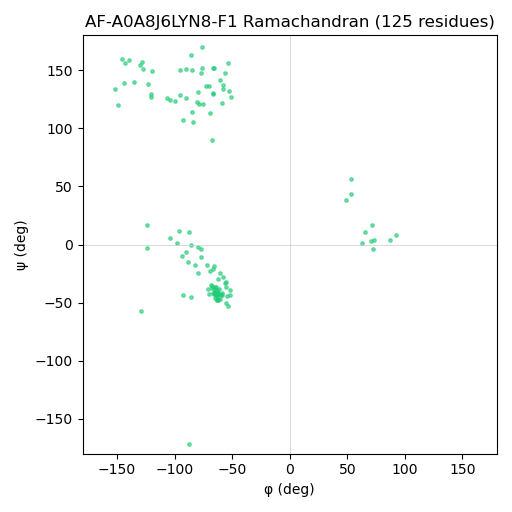ILE A 1 110 ? 7.257 -4.411 -26.949 1.00 91.56 110 ILE A C 1
ATOM 872 O O . ILE A 1 110 ? 8.431 -4.038 -26.948 1.00 91.56 110 ILE A O 1
ATOM 876 N N . ASP A 1 111 ? 6.226 -3.576 -27.004 1.00 85.81 111 ASP A N 1
ATOM 877 C CA . ASP A 1 111 ? 6.377 -2.125 -27.033 1.00 85.81 111 ASP A CA 1
ATOM 878 C C . ASP A 1 111 ? 6.638 -1.574 -25.617 1.00 85.81 111 ASP A C 1
ATOM 880 O O . ASP A 1 111 ? 5.947 -1.915 -24.656 1.00 85.81 111 ASP A O 1
ATOM 884 N N . ASP A 1 112 ? 7.655 -0.717 -25.483 1.00 87.56 112 ASP A N 1
ATOM 885 C CA . ASP A 1 112 ? 8.081 -0.067 -24.227 1.00 87.56 112 ASP A CA 1
ATOM 886 C C . ASP A 1 112 ? 8.343 -1.034 -23.040 1.00 87.56 112 ASP A C 1
ATOM 888 O O . ASP A 1 112 ? 7.750 -0.898 -21.961 1.00 87.56 112 ASP A O 1
ATOM 892 N N . PRO A 1 113 ? 9.240 -2.028 -23.192 1.00 91.12 113 PRO A N 1
ATOM 893 C CA . PRO A 1 113 ? 9.488 -3.041 -22.171 1.00 91.12 113 PRO A CA 1
ATOM 894 C C . PRO A 1 113 ? 10.124 -2.450 -20.907 1.00 91.12 113 PRO A C 1
ATOM 896 O O . PRO A 1 113 ? 10.871 -1.466 -20.940 1.00 91.12 113 PRO A O 1
ATOM 899 N N . PHE A 1 114 ? 9.870 -3.093 -19.768 1.00 90.25 114 PHE A N 1
ATOM 900 C CA . PHE A 1 114 ? 10.597 -2.808 -18.534 1.00 90.25 114 PHE A CA 1
ATOM 901 C C . PHE A 1 114 ? 12.046 -3.294 -18.638 1.00 90.25 114 PHE A C 1
ATOM 903 O O . PHE A 1 114 ? 12.316 -4.395 -19.116 1.00 90.25 114 PHE A O 1
ATOM 910 N N . CYS A 1 115 ? 12.986 -2.471 -18.179 1.00 89.75 115 CYS A N 1
ATOM 911 C CA . CYS A 1 115 ? 14.400 -2.801 -18.172 1.00 89.75 115 CYS A CA 1
ATOM 912 C C . CYS A 1 115 ? 14.740 -3.689 -16.973 1.00 89.75 115 CYS A C 1
ATOM 914 O O . CYS A 1 115 ? 14.579 -3.276 -15.826 1.00 89.75 115 CYS A O 1
ATOM 916 N N . CYS A 1 116 ? 15.294 -4.873 -17.232 1.00 84.06 116 CYS A N 1
ATOM 917 C CA . CYS A 1 116 ? 15.771 -5.771 -16.180 1.00 84.06 116 CYS A CA 1
ATOM 918 C C . CYS A 1 116 ? 17.017 -5.245 -15.447 1.00 84.06 116 CYS A C 1
ATOM 920 O O . CYS A 1 116 ? 17.257 -5.638 -14.311 1.00 84.06 116 CYS A O 1
ATOM 922 N N . ALA A 1 117 ? 17.803 -4.358 -16.073 1.00 83.81 117 ALA A N 1
ATOM 923 C CA . ALA A 1 117 ? 19.001 -3.775 -15.464 1.00 83.81 117 ALA A CA 1
ATOM 924 C C . ALA A 1 117 ? 18.684 -2.631 -14.486 1.00 83.81 117 ALA A C 1
ATOM 926 O O . ALA A 1 117 ? 19.486 -2.349 -13.602 1.00 83.81 117 ALA A O 1
ATOM 927 N N . GLY A 1 118 ? 17.538 -1.957 -14.643 1.00 83.75 118 GLY A N 1
ATOM 928 C CA . GLY A 1 118 ? 17.038 -0.987 -13.663 1.00 83.75 118 GLY A CA 1
ATOM 929 C C . GLY A 1 118 ? 17.873 0.286 -13.447 1.00 83.75 118 GLY A C 1
ATOM 930 O O . GLY A 1 118 ? 17.580 1.012 -12.505 1.00 83.75 118 GLY A O 1
ATOM 931 N N . LYS A 1 119 ?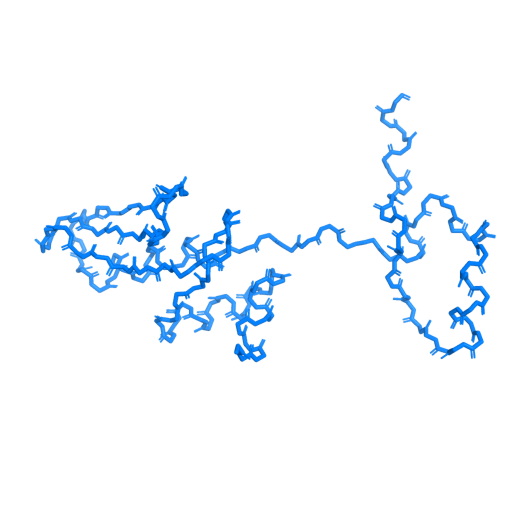 18.883 0.582 -14.280 1.00 85.25 119 LYS A N 1
ATOM 932 C CA . LYS A 1 119 ? 19.730 1.790 -14.164 1.00 85.25 119 LYS A CA 1
ATOM 933 C C . LYS A 1 119 ? 19.287 2.886 -15.128 1.00 85.25 119 LYS A C 1
ATOM 935 O O . LYS A 1 119 ? 19.260 2.620 -16.335 1.00 85.25 119 LYS A O 1
ATOM 940 N N . ARG A 1 120 ? 18.971 4.092 -14.639 1.00 86.88 120 ARG A N 1
ATOM 941 C CA . ARG A 1 120 ? 18.585 5.235 -15.487 1.00 86.88 120 ARG A CA 1
ATOM 942 C C . ARG A 1 120 ? 19.816 5.983 -15.985 1.00 86.88 120 ARG A C 1
ATOM 944 O O . ARG A 1 120 ? 20.817 6.066 -15.287 1.00 86.88 120 ARG A O 1
ATOM 951 N N . ARG A 1 121 ? 19.717 6.592 -17.171 1.00 78.62 121 ARG A N 1
ATOM 952 C CA . ARG A 1 121 ? 20.766 7.469 -17.739 1.00 78.62 121 ARG A CA 1
ATOM 953 C C . ARG A 1 121 ? 21.221 8.576 -16.783 1.00 78.62 121 ARG A C 1
ATOM 955 O O . ARG A 1 121 ? 22.411 8.831 -16.683 1.00 78.62 121 ARG A O 1
ATOM 962 N N . THR A 1 122 ? 20.283 9.162 -16.046 1.00 73.62 122 THR A N 1
ATOM 963 C CA . THR A 1 122 ? 20.530 10.230 -15.064 1.00 73.62 122 THR A CA 1
ATOM 964 C C . THR A 1 122 ? 21.350 9.787 -13.855 1.00 73.62 122 THR A C 1
ATOM 966 O O . THR A 1 122 ? 21.941 10.627 -13.192 1.00 73.62 122 THR A O 1
ATOM 969 N N . ASP A 1 123 ? 21.403 8.486 -13.561 1.00 63.84 123 ASP A N 1
ATOM 970 C CA . ASP A 1 123 ? 22.147 7.963 -12.410 1.00 63.84 123 ASP A CA 1
ATOM 971 C C . ASP A 1 123 ? 23.663 7.924 -12.688 1.00 63.84 123 ASP A C 1
ATOM 973 O O . ASP A 1 123 ? 24.446 7.686 -11.779 1.00 63.84 123 ASP A O 1
ATOM 977 N N . HIS A 1 124 ? 24.081 8.138 -13.944 1.00 54.56 124 HIS A N 1
ATOM 978 C CA . HIS A 1 124 ? 25.473 8.033 -14.392 1.00 54.56 124 HIS A CA 1
ATOM 979 C C . HIS A 1 124 ? 26.243 9.368 -14.367 1.00 54.56 124 HIS A C 1
ATOM 981 O O . HIS A 1 124 ? 27.453 9.363 -14.570 1.00 54.56 124 HIS A O 1
ATOM 987 N N . GLU A 1 125 ? 25.552 10.493 -14.147 1.00 50.31 125 GLU A N 1
ATOM 988 C CA . GLU A 1 125 ? 26.130 11.850 -14.068 1.00 50.31 125 GLU A CA 1
ATOM 989 C C . GLU A 1 125 ? 26.372 12.310 -12.615 1.00 50.31 125 GLU A C 1
ATOM 991 O O . GLU A 1 125 ? 26.799 13.440 -12.388 1.00 50.31 125 GLU A O 1
ATOM 996 N N . ALA A 1 126 ? 26.073 11.456 -11.630 1.00 52.00 126 ALA A N 1
ATOM 997 C CA . ALA A 1 126 ? 26.156 11.765 -10.200 1.00 52.00 126 ALA A CA 1
ATOM 998 C C . ALA A 1 126 ? 27.376 11.146 -9.482 1.00 52.00 126 ALA A C 1
ATOM 1000 O O . ALA A 1 126 ? 27.460 11.281 -8.260 1.00 52.00 126 ALA A O 1
ATOM 1001 N N . ASP A 1 127 ? 28.293 10.507 -10.220 1.00 42.41 127 ASP A N 1
ATOM 1002 C CA . ASP A 1 127 ? 29.556 9.931 -9.721 1.00 42.41 127 ASP A CA 1
ATOM 1003 C C . ASP A 1 127 ? 30.781 10.704 -10.241 1.00 42.41 127 ASP A C 1
ATOM 1005 O O . ASP A 1 127 ? 30.857 10.947 -11.470 1.00 42.41 127 ASP A O 1
#

Foldseek 3Di:
DDPLLVCLQQQNLVSLLVCLVVLHAFAFPPPRADKDKDDPDFQFKIKIFHPDPVPGDIDMDTQPVHHPSVRSSVRSSVRSGDHRPLWAWLVQALCRVPDPCVVVCVVVVPPRHTDPVSHGNVVVVPD